Protein AF-A0A841ZWC9-F1 (afdb_monomer)

Organism: NCBI:txid1552123

Secondary structure (DSSP, 8-state):
------HHHHHHHTT-EEEETTTEEEEEEETTEEEEEEEE--TT-SS-EEEEEEEEEETTEEEEEEEEEEEE-HHHHHHHHHHHHHHHHTT-

pLDDT: mean 92.5, std 9.85, range [38.97, 98.5]

Solvent-accessible surface area (backbone atoms only — not comparable to full-atom values): 5332 Å² total; per-residue (Å²): 131,86,78,86,74,50,70,61,57,55,40,41,76,73,62,29,46,72,78,39,85,83,31,31,35,41,31,78,77,51,102,43,32,33,39,40,37,41,38,43,86,46,92,96,50,96,58,58,23,27,29,36,32,38,43,32,40,55,95,91,37,83,74,47,75,48,78,79,46,70,67,32,48,64,67,63,41,48,53,52,50,52,56,50,52,53,53,49,66,76,72,110

Structure (mmCIF, N/CA/C/O backbone):
data_AF-A0A841ZWC9-F1
#
_entry.id   AF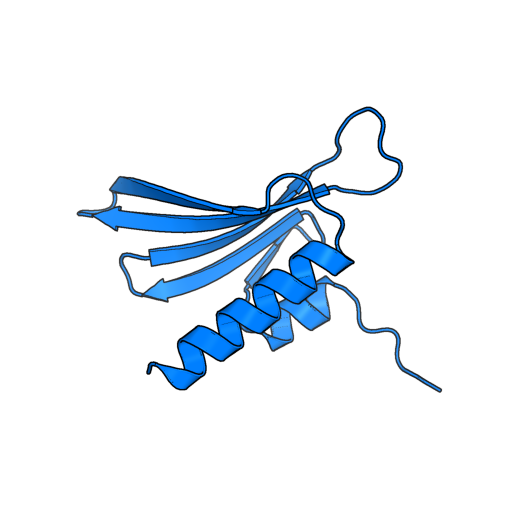-A0A841ZWC9-F1
#
loop_
_atom_site.group_PDB
_atom_site.id
_atom_site.type_symbol
_atom_site.label_atom_id
_atom_site.label_alt_id
_atom_site.label_comp_id
_atom_site.label_asym_id
_atom_site.label_entity_id
_atom_site.label_seq_id
_atom_site.pdbx_PDB_ins_code
_atom_site.Cartn_x
_atom_site.Cartn_y
_atom_site.Cartn_z
_atom_site.occupancy
_atom_site.B_iso_or_equiv
_atom_site.auth_seq_id
_atom_site.auth_comp_id
_atom_site.auth_asym_id
_atom_site.auth_atom_id
_atom_site.pdbx_PDB_model_num
ATOM 1 N N . MET A 1 1 ? -26.499 -10.216 5.717 1.00 38.97 1 MET A N 1
ATOM 2 C CA . MET A 1 1 ? -25.448 -9.974 6.728 1.00 38.97 1 MET A CA 1
ATOM 3 C C . MET A 1 1 ? -24.206 -9.547 5.964 1.00 38.97 1 MET A C 1
ATOM 5 O O . MET A 1 1 ? -23.687 -10.355 5.204 1.00 38.97 1 MET A O 1
ATOM 9 N N . GLU A 1 2 ? -23.824 -8.269 6.023 1.00 51.41 2 GLU A N 1
ATOM 10 C CA . GLU A 1 2 ? -22.630 -7.785 5.315 1.00 51.41 2 GLU A CA 1
ATOM 11 C C . GLU A 1 2 ? -21.387 -8.447 5.910 1.00 51.41 2 GLU A C 1
ATOM 13 O O . GLU A 1 2 ? -21.151 -8.399 7.118 1.00 51.41 2 GLU A O 1
ATOM 18 N N . ARG A 1 3 ? -20.610 -9.123 5.062 1.00 60.56 3 ARG A N 1
ATOM 19 C CA . ARG A 1 3 ? -19.342 -9.726 5.462 1.00 60.56 3 ARG A CA 1
ATOM 20 C C . ARG A 1 3 ? -18.347 -8.593 5.699 1.00 60.56 3 ARG A C 1
ATOM 22 O O . ARG A 1 3 ? -17.987 -7.893 4.757 1.00 60.56 3 ARG A O 1
ATOM 29 N N . TRP A 1 4 ? -17.902 -8.418 6.941 1.00 68.88 4 TRP A N 1
ATOM 30 C CA . TRP A 1 4 ? -16.781 -7.532 7.247 1.00 68.88 4 TRP A CA 1
ATOM 31 C C . TRP A 1 4 ? -15.527 -8.069 6.558 1.00 68.88 4 TRP A C 1
ATOM 33 O O . TRP A 1 4 ? -15.016 -9.124 6.926 1.00 68.88 4 TRP A O 1
ATOM 43 N N . VAL A 1 5 ? -15.065 -7.362 5.526 1.00 81.88 5 VAL A N 1
ATOM 44 C CA . VAL A 1 5 ? -13.842 -7.707 4.795 1.00 81.88 5 VAL A CA 1
ATOM 45 C C . VAL A 1 5 ? -12.673 -7.003 5.472 1.00 81.88 5 VAL A C 1
ATOM 47 O O . VAL A 1 5 ? -12.658 -5.774 5.586 1.00 81.88 5 VAL A O 1
ATOM 50 N N . SER A 1 6 ? -11.692 -7.776 5.928 1.00 92.12 6 SER A N 1
ATOM 51 C CA . SER A 1 6 ? -10.496 -7.239 6.585 1.00 92.12 6 SER A CA 1
ATOM 52 C C . SER A 1 6 ? -9.653 -6.390 5.626 1.00 92.12 6 SER A C 1
ATOM 54 O O . SER A 1 6 ? -9.726 -6.544 4.405 1.00 92.12 6 SER A O 1
ATOM 56 N N . LEU A 1 7 ? -8.805 -5.503 6.163 1.00 93.19 7 LEU A N 1
ATOM 57 C CA . LEU A 1 7 ? -7.866 -4.741 5.331 1.00 93.19 7 LEU A CA 1
ATOM 58 C C . LEU A 1 7 ? -6.974 -5.677 4.501 1.00 93.19 7 LEU A C 1
ATOM 60 O O . LEU A 1 7 ? -6.791 -5.434 3.313 1.00 93.19 7 LEU A O 1
ATOM 64 N N . ASP A 1 8 ? -6.502 -6.773 5.095 1.00 95.69 8 ASP A N 1
ATOM 65 C CA . ASP A 1 8 ? -5.686 -7.781 4.418 1.00 95.69 8 ASP A CA 1
ATOM 66 C C . ASP A 1 8 ? -6.416 -8.395 3.212 1.00 95.69 8 ASP A C 1
ATOM 68 O O . ASP A 1 8 ? -5.848 -8.484 2.125 1.00 95.69 8 ASP A O 1
ATOM 72 N N . GLU A 1 9 ? -7.686 -8.780 3.364 1.00 95.62 9 GLU A N 1
ATOM 73 C CA . GLU A 1 9 ? -8.502 -9.317 2.264 1.00 95.62 9 GLU A CA 1
ATOM 74 C C . GLU A 1 9 ? -8.750 -8.273 1.167 1.00 95.62 9 GLU A C 1
ATOM 76 O O . GLU A 1 9 ? -8.680 -8.600 -0.020 1.00 95.62 9 GLU A O 1
ATOM 81 N N . ARG A 1 10 ? -8.985 -7.008 1.539 1.00 95.06 10 ARG A N 1
ATOM 82 C CA . ARG A 1 10 ? -9.149 -5.910 0.571 1.00 95.06 10 ARG A CA 1
ATOM 83 C C . ARG A 1 10 ? -7.854 -5.615 -0.185 1.00 95.06 10 ARG A C 1
ATOM 85 O O . ARG A 1 10 ? -7.892 -5.322 -1.372 1.00 95.06 10 ARG A O 1
ATOM 92 N N . MET A 1 11 ? -6.701 -5.691 0.474 1.00 97.19 11 MET A N 1
ATOM 93 C CA . MET A 1 11 ? -5.405 -5.509 -0.186 1.00 97.19 11 MET A CA 1
ATOM 94 C C . MET A 1 11 ? -5.099 -6.686 -1.122 1.00 97.19 11 MET A C 1
ATOM 96 O O . MET A 1 11 ? -4.679 -6.466 -2.259 1.00 97.19 11 MET A O 1
ATOM 100 N N . LYS A 1 12 ? -5.404 -7.924 -0.705 1.00 96.44 12 LYS A N 1
ATOM 101 C CA . LYS A 1 12 ? -5.300 -9.116 -1.566 1.00 96.44 12 LYS A CA 1
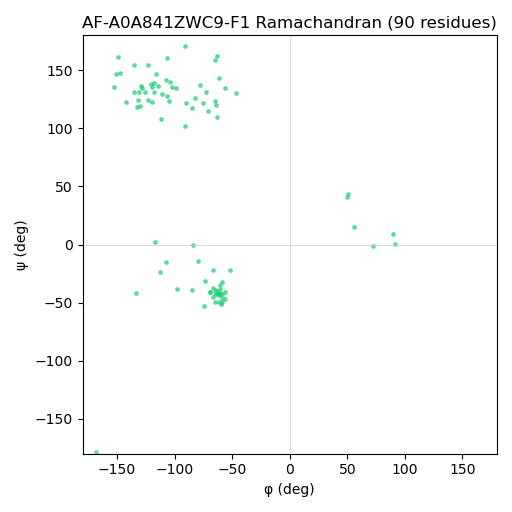ATOM 102 C C . LYS A 1 12 ? -6.166 -9.005 -2.817 1.00 96.44 12 LYS A C 1
ATOM 104 O O . LYS A 1 12 ? -5.692 -9.331 -3.900 1.00 96.44 12 LYS A O 1
ATOM 109 N N . SER A 1 13 ? -7.404 -8.516 -2.704 1.00 95.12 13 SER A N 1
ATOM 110 C CA . SER A 1 13 ? -8.287 -8.355 -3.871 1.00 95.12 13 SER A CA 1
ATOM 111 C C . SER A 1 13 ? -7.796 -7.291 -4.861 1.00 95.12 13 SER A C 1
ATOM 113 O O . SER A 1 13 ? -8.124 -7.354 -6.045 1.00 95.12 13 SER A O 1
ATOM 115 N N . LEU A 1 14 ? -6.957 -6.355 -4.407 1.00 95.38 14 LEU A N 1
ATOM 116 C CA . LEU A 1 14 ? -6.241 -5.401 -5.258 1.00 95.38 14 LEU A CA 1
ATOM 117 C C . LEU A 1 14 ? -4.936 -5.963 -5.850 1.00 95.38 14 LEU A C 1
ATOM 119 O O . LEU A 1 14 ? -4.269 -5.256 -6.604 1.00 95.38 14 LEU A O 1
ATOM 123 N N . GLY A 1 15 ? -4.580 -7.214 -5.545 1.00 96.00 15 GLY A N 1
ATOM 124 C CA . GLY A 1 15 ? -3.385 -7.891 -6.053 1.00 96.00 15 GLY A CA 1
ATOM 125 C C . GLY A 1 15 ? -2.136 -7.712 -5.189 1.00 96.00 15 GLY A C 1
ATOM 126 O O . GLY A 1 15 ? -1.050 -8.089 -5.621 1.00 96.00 15 GLY A O 1
ATOM 127 N N . PHE A 1 16 ? -2.254 -7.137 -3.989 1.00 97.69 16 PHE A N 1
ATOM 128 C CA . PHE A 1 16 ? -1.120 -7.033 -3.073 1.00 97.69 16 PHE A CA 1
ATOM 129 C C . PHE A 1 16 ? -0.859 -8.368 -2.369 1.00 97.69 16 PHE A C 1
ATOM 131 O O . PHE A 1 16 ? -1.770 -9.015 -1.846 1.00 97.69 16 PHE A O 1
ATOM 138 N N . LEU A 1 17 ? 0.416 -8.727 -2.267 1.00 97.44 17 LEU A N 1
ATOM 139 C CA . LEU A 1 17 ? 0.909 -9.723 -1.329 1.00 97.44 17 LEU A CA 1
ATOM 140 C C . LEU A 1 17 ? 0.873 -9.137 0.084 1.00 97.44 17 LEU A C 1
ATOM 142 O O . LEU A 1 17 ? 1.362 -8.032 0.321 1.00 97.44 17 LEU A O 1
ATOM 146 N N . VAL A 1 18 ? 0.319 -9.893 1.030 1.00 96.56 18 VAL A N 1
ATOM 147 C CA . VAL A 1 18 ? 0.351 -9.551 2.458 1.00 96.56 18 VAL A CA 1
ATOM 148 C C . VAL A 1 18 ? 1.593 -10.203 3.050 1.00 96.56 18 VAL A C 1
ATOM 150 O O . VAL A 1 18 ? 1.599 -11.411 3.272 1.00 96.56 18 VAL A O 1
ATOM 153 N N . GLY A 1 19 ? 2.649 -9.420 3.265 1.00 92.12 19 GLY A N 1
ATOM 154 C CA . GLY A 1 19 ? 3.892 -9.923 3.854 1.00 92.12 19 GLY A CA 1
ATOM 155 C C . GLY A 1 19 ? 3.735 -10.165 5.353 1.00 92.12 19 GLY A C 1
ATOM 156 O O . GLY A 1 19 ? 3.983 -11.257 5.850 1.00 92.12 19 GLY A O 1
ATOM 157 N N . ILE A 1 20 ? 3.261 -9.142 6.068 1.00 91.69 20 ILE A N 1
ATOM 158 C CA . ILE A 1 20 ? 2.927 -9.216 7.493 1.00 91.69 20 ILE A CA 1
ATOM 159 C C . ILE A 1 20 ? 1.543 -8.596 7.658 1.00 91.69 20 ILE A C 1
ATOM 161 O O . ILE A 1 20 ? 1.337 -7.441 7.272 1.00 91.69 20 ILE A O 1
ATOM 165 N N . ALA A 1 21 ? 0.612 -9.355 8.239 1.00 91.69 21 ALA A N 1
ATOM 166 C CA . ALA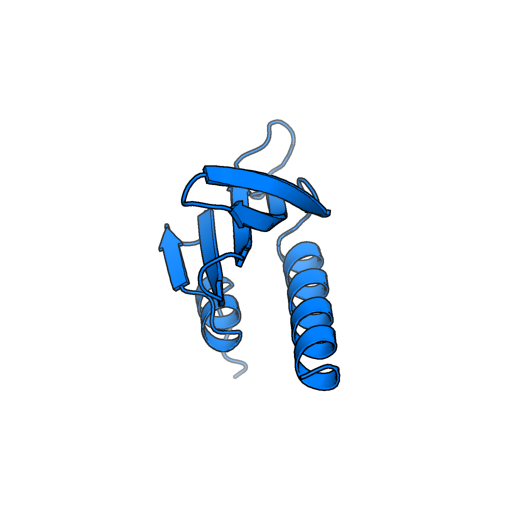 A 1 21 ? -0.770 -8.933 8.452 1.00 91.69 21 ALA A CA 1
ATOM 167 C C . ALA A 1 21 ? -0.845 -7.518 9.050 1.00 91.69 21 ALA A C 1
ATOM 169 O O . ALA A 1 21 ? -0.136 -7.190 10.014 1.00 91.69 21 ALA A O 1
ATOM 170 N N . SER A 1 22 ? -1.672 -6.654 8.453 1.00 89.00 22 SER A N 1
ATOM 171 C CA . SER A 1 22 ? -1.862 -5.262 8.890 1.00 89.00 22 SER A CA 1
ATOM 172 C C . SER A 1 22 ? -0.596 -4.392 8.976 1.00 89.00 22 SER A C 1
ATOM 174 O O . SER A 1 22 ? -0.626 -3.325 9.594 1.00 89.00 22 SER A O 1
ATOM 176 N N . THR A 1 23 ? 0.519 -4.823 8.380 1.00 94.38 23 THR A N 1
ATOM 177 C CA . THR A 1 23 ? 1.832 -4.179 8.551 1.00 94.38 23 THR A CA 1
ATOM 178 C C . THR A 1 23 ? 2.562 -3.981 7.232 1.00 94.38 23 THR A C 1
ATOM 180 O O . THR A 1 23 ? 3.139 -2.919 7.045 1.00 94.38 23 THR A O 1
ATOM 183 N N . LEU A 1 24 ? 2.548 -4.952 6.320 1.00 97.31 24 LEU A N 1
ATOM 184 C CA . LEU A 1 24 ? 3.269 -4.838 5.055 1.00 97.31 24 LEU A CA 1
ATOM 185 C C . LEU A 1 24 ? 2.469 -5.453 3.914 1.00 97.31 24 LEU A C 1
ATOM 187 O O . LEU A 1 24 ? 2.166 -6.648 3.931 1.00 97.31 24 LEU A O 1
ATOM 191 N N . TYR A 1 25 ? 2.208 -4.633 2.902 1.00 98.31 25 TYR A N 1
ATOM 192 C CA . TYR A 1 25 ? 1.591 -5.041 1.649 1.00 98.31 25 TYR A CA 1
ATOM 193 C C . TYR A 1 25 ? 2.472 -4.620 0.482 1.00 98.31 25 TYR A C 1
ATOM 195 O O . TYR A 1 25 ? 2.878 -3.459 0.405 1.00 98.31 25 TYR A O 1
ATOM 203 N N . VAL A 1 26 ? 2.733 -5.542 -0.441 1.00 97.94 26 VAL A N 1
ATOM 204 C CA . VAL A 1 26 ? 3.617 -5.311 -1.591 1.00 97.94 26 VAL A CA 1
ATOM 205 C C . VAL A 1 26 ? 2.916 -5.730 -2.874 1.00 97.94 26 VAL A C 1
ATOM 207 O O . VAL A 1 26 ? 2.287 -6.783 -2.922 1.00 97.94 26 VAL A O 1
ATOM 210 N N . LEU A 1 27 ? 3.017 -4.913 -3.916 1.00 97.44 27 LEU A N 1
ATOM 211 C CA . LEU A 1 27 ? 2.554 -5.251 -5.258 1.00 97.44 27 LEU A CA 1
ATOM 212 C C . LEU A 1 27 ? 3.646 -4.907 -6.264 1.00 97.44 27 LEU A C 1
ATOM 214 O O . LEU A 1 27 ? 4.007 -3.738 -6.425 1.00 97.44 27 LEU A O 1
ATOM 218 N N . ASP A 1 28 ? 4.144 -5.919 -6.966 1.00 95.19 28 ASP A N 1
ATOM 219 C CA . ASP A 1 28 ? 5.094 -5.729 -8.055 1.00 95.19 28 ASP A CA 1
ATOM 220 C C . ASP A 1 28 ? 4.368 -5.201 -9.292 1.00 95.19 28 ASP A C 1
ATOM 222 O O . ASP A 1 28 ? 3.440 -5.821 -9.807 1.00 95.19 28 ASP A O 1
ATOM 226 N N . LEU A 1 29 ? 4.787 -4.033 -9.780 1.00 93.12 29 LEU A N 1
ATOM 227 C CA . LEU A 1 29 ? 4.288 -3.489 -11.044 1.00 93.12 29 LEU A CA 1
ATOM 228 C C . LEU A 1 29 ? 5.074 -4.063 -12.224 1.00 93.12 29 LEU A C 1
ATOM 230 O O . LEU A 1 29 ? 4.518 -4.293 -13.292 1.00 93.12 29 LEU A O 1
ATOM 234 N N . ASN A 1 30 ? 6.387 -4.220 -12.046 1.00 91.06 30 ASN A N 1
ATOM 235 C CA . ASN A 1 30 ? 7.315 -4.876 -12.966 1.00 91.06 30 ASN A CA 1
ATOM 236 C C . ASN A 1 30 ? 8.668 -5.095 -12.262 1.00 91.06 30 ASN A C 1
ATOM 238 O O . ASN A 1 30 ? 8.857 -4.671 -11.124 1.00 91.06 30 ASN A O 1
ATOM 242 N N . ARG A 1 31 ? 9.650 -5.663 -12.978 1.00 89.12 31 ARG A N 1
ATOM 243 C CA . ARG A 1 31 ? 11.013 -5.935 -12.471 1.00 89.12 31 ARG A CA 1
ATOM 244 C C . ARG A 1 31 ? 11.735 -4.746 -11.814 1.00 89.12 31 ARG A C 1
ATOM 246 O O . ARG A 1 31 ? 12.680 -4.950 -11.064 1.00 89.12 31 ARG A O 1
ATOM 253 N N . ASN A 1 32 ? 11.332 -3.518 -12.133 1.00 93.69 32 ASN A N 1
ATOM 254 C CA . ASN A 1 32 ? 11.988 -2.287 -11.702 1.00 93.69 32 ASN A CA 1
ATOM 255 C C . ASN A 1 32 ? 11.090 -1.419 -10.813 1.00 93.69 32 ASN A C 1
ATOM 257 O O . ASN A 1 32 ? 11.491 -0.312 -10.458 1.00 93.69 32 ASN A O 1
ATOM 261 N N . ALA A 1 33 ? 9.868 -1.839 -10.482 1.00 95.00 33 ALA A N 1
ATOM 262 C CA . ALA A 1 33 ? 8.958 -1.001 -9.716 1.00 95.00 33 ALA A CA 1
ATOM 263 C C . ALA A 1 33 ? 7.957 -1.810 -8.898 1.00 95.00 33 ALA A C 1
ATOM 265 O O . ALA A 1 33 ? 7.287 -2.693 -9.425 1.00 95.00 33 ALA A O 1
ATOM 266 N N . MET A 1 34 ? 7.769 -1.397 -7.648 1.00 96.44 34 MET A N 1
ATOM 267 C CA . MET A 1 34 ? 6.767 -1.960 -6.747 1.00 96.44 34 MET A CA 1
ATOM 268 C C . MET A 1 34 ? 6.018 -0.867 -5.993 1.00 96.44 34 MET A C 1
ATOM 270 O O . MET A 1 34 ? 6.515 0.246 -5.789 1.00 96.44 34 MET A O 1
ATOM 274 N N . LEU A 1 35 ? 4.807 -1.205 -5.585 1.00 97.81 35 LEU A N 1
ATOM 275 C CA . LEU A 1 35 ? 3.995 -0.460 -4.644 1.00 97.81 35 LEU A CA 1
ATOM 276 C C . LEU A 1 35 ? 4.125 -1.098 -3.274 1.00 97.81 35 LEU A C 1
ATOM 278 O O . LEU A 1 35 ? 4.015 -2.314 -3.144 1.00 97.81 35 LEU A O 1
ATOM 282 N N . ILE A 1 36 ? 4.323 -0.266 -2.261 1.00 98.06 36 ILE A N 1
ATOM 283 C CA . ILE A 1 36 ? 4.442 -0.708 -0.881 1.00 98.06 36 ILE A CA 1
ATOM 284 C C . ILE A 1 36 ? 3.483 0.103 -0.023 1.00 98.06 36 ILE A C 1
ATOM 286 O O . ILE A 1 36 ? 3.401 1.331 -0.136 1.00 98.06 36 ILE A O 1
ATOM 290 N N . VAL A 1 37 ? 2.769 -0.607 0.843 1.00 98.31 37 VAL A N 1
ATOM 291 C CA . VAL A 1 37 ? 2.014 -0.035 1.949 1.00 98.31 37 VAL A CA 1
ATOM 292 C C . VAL A 1 37 ? 2.565 -0.600 3.247 1.00 98.31 37 VAL A C 1
ATOM 294 O O . VAL A 1 37 ? 2.550 -1.813 3.455 1.00 98.31 37 VAL A O 1
ATOM 297 N N . GLU A 1 38 ? 3.001 0.288 4.130 1.00 97.69 38 GLU A N 1
ATOM 298 C CA . GLU A 1 38 ? 3.543 -0.060 5.441 1.00 97.69 38 GLU A CA 1
ATOM 299 C C . GLU A 1 38 ? 2.679 0.527 6.546 1.00 97.69 38 GLU A C 1
ATOM 301 O O . GLU A 1 38 ? 2.337 1.707 6.513 1.00 97.69 38 GLU A O 1
ATOM 306 N N . GLY A 1 39 ? 2.321 -0.308 7.516 1.00 96.94 39 GLY A N 1
ATOM 307 C CA . GLY A 1 39 ? 1.579 0.063 8.710 1.00 96.94 39 GLY A CA 1
ATOM 308 C C . GLY A 1 39 ? 2.492 0.107 9.928 1.00 96.94 39 GLY A C 1
ATOM 309 O O . GLY A 1 39 ? 3.063 -0.912 10.310 1.00 96.94 39 GLY A O 1
ATOM 310 N N . GLU A 1 40 ? 2.552 1.243 10.610 1.00 96.31 40 GLU A N 1
ATOM 311 C CA . GLU A 1 40 ? 3.350 1.447 11.821 1.00 96.31 40 GLU A CA 1
ATOM 312 C C . GLU A 1 40 ? 2.494 1.917 13.007 1.00 96.31 40 GLU A C 1
ATOM 314 O O . GLU A 1 40 ? 1.418 2.505 12.852 1.00 96.31 40 GLU A O 1
ATOM 319 N N . ARG A 1 41 ? 2.970 1.641 14.227 1.00 95.38 41 ARG A N 1
ATOM 320 C CA . ARG A 1 41 ? 2.430 2.256 15.444 1.00 95.38 41 ARG A CA 1
ATOM 321 C C . ARG A 1 41 ? 3.114 3.600 15.648 1.00 95.38 41 ARG A C 1
ATOM 323 O O . ARG A 1 41 ? 4.318 3.646 15.869 1.00 95.38 41 ARG A O 1
ATOM 330 N N . VAL A 1 42 ? 2.335 4.676 15.621 1.00 94.75 42 VAL A N 1
ATOM 331 C CA . VAL A 1 42 ? 2.835 6.043 15.803 1.00 94.75 42 VAL A CA 1
ATOM 332 C C . VAL A 1 42 ? 2.330 6.578 17.141 1.00 94.75 42 VAL A C 1
ATOM 334 O O . VAL A 1 42 ? 1.137 6.500 17.435 1.00 94.75 42 VAL A O 1
ATOM 337 N N . LYS A 1 43 ? 3.237 7.116 17.967 1.00 94.44 43 LYS A N 1
ATOM 338 C CA . LYS A 1 43 ? 2.890 7.697 19.274 1.00 94.44 43 LYS A CA 1
ATOM 339 C C . LYS A 1 43 ? 1.832 8.794 19.100 1.00 94.44 43 LYS A C 1
ATOM 341 O O . LYS A 1 43 ? 1.963 9.643 18.227 1.00 94.44 43 LYS A O 1
ATOM 346 N N . GLY A 1 44 ? 0.812 8.779 19.958 1.00 94.31 44 GLY A N 1
ATOM 347 C CA . GLY A 1 44 ? -0.301 9.735 19.907 1.00 94.31 44 GLY A CA 1
ATOM 348 C C . GLY A 1 44 ? -1.494 9.275 19.065 1.00 94.31 44 GLY A C 1
ATOM 349 O O . GLY A 1 44 ? -2.491 9.986 19.004 1.00 94.31 44 GLY A O 1
ATOM 350 N N . PHE A 1 45 ? -1.435 8.084 18.465 1.00 91.38 45 PHE A N 1
ATOM 351 C CA . PHE A 1 45 ? -2.559 7.487 17.750 1.00 91.38 45 PHE A CA 1
ATOM 352 C C . PHE A 1 45 ? -2.964 6.143 18.358 1.00 91.38 45 PHE A C 1
ATOM 354 O O . PHE A 1 45 ? -2.113 5.328 18.711 1.00 91.38 45 PHE A O 1
ATOM 361 N N . SER A 1 46 ? -4.275 5.920 18.473 1.00 91.62 46 SER A N 1
ATOM 362 C CA . SER A 1 46 ? -4.864 4.661 18.949 1.00 91.62 46 SER A CA 1
ATOM 363 C C . SER A 1 46 ? -4.759 3.538 17.913 1.00 91.62 46 SER A C 1
ATOM 365 O O . SER A 1 46 ? -4.610 2.370 18.266 1.00 91.62 46 SER A O 1
ATOM 367 N N . GLU A 1 47 ? -4.803 3.897 16.632 1.00 93.31 47 GLU A N 1
ATOM 368 C CA . GLU A 1 47 ? -4.747 2.976 15.501 1.00 93.31 47 GLU A CA 1
ATOM 369 C C . GLU A 1 47 ? -3.395 3.025 14.781 1.00 93.31 47 GLU A C 1
ATOM 371 O O . GLU A 1 47 ? -2.646 4.003 14.866 1.00 93.31 47 GLU A O 1
ATOM 376 N N . ARG A 1 48 ? -3.098 1.963 14.019 1.00 94.19 48 ARG A N 1
ATOM 377 C CA . ARG A 1 48 ? -1.954 1.955 13.100 1.00 94.19 48 ARG A CA 1
ATOM 378 C C . ARG A 1 48 ? -2.112 3.042 12.045 1.00 94.19 48 ARG A C 1
ATOM 380 O O . ARG A 1 48 ? -3.205 3.293 1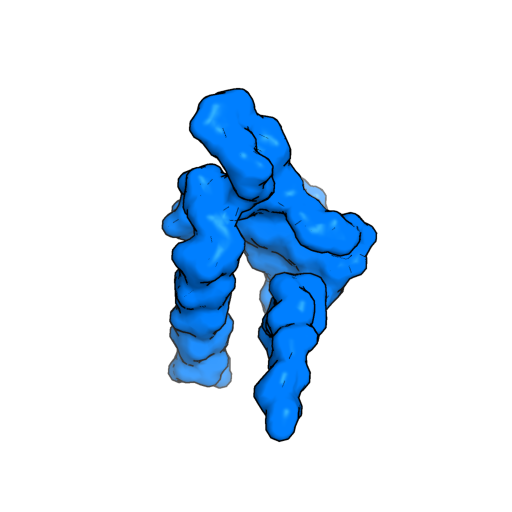1.535 1.00 94.19 48 ARG A O 1
ATOM 387 N N . ARG A 1 49 ? -0.985 3.640 11.683 1.00 97.56 49 ARG A N 1
ATOM 388 C CA . ARG A 1 49 ? -0.887 4.608 10.599 1.00 97.56 49 ARG A CA 1
ATOM 389 C C . ARG A 1 49 ? -0.178 3.972 9.423 1.00 97.56 49 ARG A C 1
ATOM 391 O O . ARG A 1 49 ? 0.746 3.188 9.612 1.00 97.56 49 ARG A O 1
ATOM 398 N N . PHE A 1 50 ? -0.642 4.294 8.226 1.00 98.19 50 PHE A N 1
ATOM 399 C CA . PHE A 1 50 ? -0.173 3.665 7.005 1.00 98.19 50 PHE A CA 1
ATOM 400 C C . PHE A 1 50 ? 0.476 4.679 6.075 1.00 98.19 50 PHE A C 1
ATOM 402 O O . PHE A 1 50 ? -0.030 5.786 5.878 1.00 98.19 50 PHE A O 1
ATOM 409 N N . SER A 1 51 ? 1.575 4.264 5.465 1.00 98.38 51 SER A N 1
ATOM 410 C CA . SER A 1 51 ? 2.273 4.999 4.419 1.00 98.38 51 SER A CA 1
ATOM 411 C C . SER A 1 51 ? 2.179 4.209 3.123 1.00 98.38 51 SER A C 1
ATOM 413 O O . SER A 1 51 ? 2.339 2.993 3.126 1.00 98.38 51 SER A O 1
ATOM 415 N N . PHE A 1 52 ? 1.897 4.895 2.019 1.00 98.50 52 PHE A N 1
ATOM 416 C CA . PHE A 1 52 ? 1.778 4.300 0.690 1.00 98.50 52 PHE A CA 1
ATOM 417 C C . PHE A 1 52 ? 2.751 4.986 -0.260 1.00 98.50 52 PHE A C 1
ATOM 419 O O . PHE A 1 52 ? 2.703 6.208 -0.443 1.00 98.50 52 PHE A O 1
ATOM 426 N N . TYR A 1 53 ? 3.614 4.200 -0.891 1.00 98.12 53 TYR A N 1
ATOM 427 C CA . TYR A 1 53 ? 4.648 4.710 -1.774 1.00 98.12 53 TYR A CA 1
ATOM 428 C C . TYR A 1 53 ? 4.982 3.736 -2.905 1.00 98.12 53 TYR A C 1
ATOM 430 O O . TYR A 1 53 ? 4.679 2.544 -2.861 1.00 98.12 53 TYR A O 1
ATOM 438 N N . LYS A 1 54 ? 5.617 4.269 -3.949 1.00 97.38 54 LYS A N 1
ATOM 439 C CA . LYS A 1 54 ? 6.202 3.499 -5.047 1.00 97.38 54 LYS A CA 1
ATOM 440 C C . LYS A 1 54 ? 7.714 3.501 -4.911 1.00 97.38 54 LYS A C 1
ATOM 442 O O . LYS A 1 54 ? 8.325 4.569 -4.835 1.00 97.38 54 LYS A O 1
ATOM 447 N N . MET A 1 55 ? 8.307 2.317 -4.942 1.00 96.94 55 MET A N 1
ATOM 448 C CA . MET A 1 55 ? 9.750 2.137 -5.003 1.00 96.94 55 MET A CA 1
ATOM 449 C C . MET A 1 55 ? 10.161 1.776 -6.431 1.00 96.94 55 MET A C 1
ATOM 451 O O . MET A 1 55 ? 9.497 0.974 -7.088 1.00 96.94 55 MET A O 1
ATOM 455 N N . ILE A 1 56 ? 11.228 2.405 -6.926 1.00 96.06 56 ILE A N 1
ATOM 456 C CA . ILE A 1 56 ? 11.793 2.158 -8.256 1.00 96.06 56 ILE A CA 1
ATOM 457 C C . ILE A 1 56 ? 13.234 1.685 -8.100 1.00 96.06 56 ILE A C 1
ATOM 459 O O . ILE A 1 56 ? 14.022 2.268 -7.345 1.00 96.06 56 ILE A O 1
ATOM 463 N N . TYR A 1 57 ? 13.566 0.656 -8.866 1.00 92.88 57 TYR A N 1
ATOM 464 C CA . TYR A 1 57 ? 14.866 0.020 -8.914 1.00 92.88 57 TYR A CA 1
ATOM 465 C C . TYR A 1 57 ? 15.509 0.190 -10.290 1.00 92.88 57 TYR A C 1
ATOM 467 O O . TYR A 1 57 ? 14.833 0.182 -11.318 1.00 92.88 57 TYR A O 1
ATOM 475 N N . ALA A 1 58 ? 16.833 0.297 -10.303 1.00 91.06 58 ALA A N 1
ATOM 476 C CA . ALA A 1 58 ? 17.656 0.141 -11.494 1.00 91.06 58 ALA A CA 1
ATOM 477 C C . ALA A 1 58 ? 18.858 -0.734 -11.133 1.00 91.06 58 ALA A C 1
ATOM 479 O O . ALA A 1 58 ? 19.508 -0.507 -10.112 1.00 91.06 58 ALA A O 1
ATOM 480 N N . ASN A 1 59 ? 19.133 -1.756 -11.948 1.00 88.69 59 ASN A N 1
ATOM 481 C CA . ASN A 1 59 ? 20.220 -2.718 -11.721 1.00 88.69 59 ASN A CA 1
ATOM 482 C C . ASN A 1 59 ? 20.202 -3.322 -10.302 1.00 88.69 59 ASN A C 1
ATOM 484 O O . ASN A 1 59 ? 21.225 -3.381 -9.623 1.00 88.69 59 ASN A O 1
ATOM 488 N N . GLY A 1 60 ? 19.010 -3.693 -9.820 1.00 83.88 60 GLY A N 1
ATOM 489 C CA . GLY A 1 60 ? 18.809 -4.275 -8.487 1.00 83.88 60 GLY A CA 1
ATOM 490 C C . GLY A 1 60 ? 18.953 -3.297 -7.313 1.00 83.88 60 GLY A C 1
ATOM 491 O O . GLY A 1 60 ? 18.745 -3.691 -6.170 1.00 83.88 60 GLY A O 1
ATOM 492 N N . LYS A 1 61 ? 19.271 -2.019 -7.557 1.00 87.62 61 LYS A N 1
ATOM 493 C CA . LYS A 1 61 ? 19.408 -0.997 -6.510 1.00 87.62 61 LYS A CA 1
ATOM 494 C C . LYS A 1 61 ? 18.204 -0.070 -6.493 1.00 87.62 61 LYS A C 1
ATOM 496 O O . LYS A 1 61 ? 17.719 0.338 -7.546 1.00 87.62 61 LYS A O 1
ATOM 501 N N . ARG A 1 62 ? 17.745 0.303 -5.295 1.00 89.38 62 ARG A N 1
ATOM 502 C CA . ARG A 1 62 ? 16.723 1.343 -5.123 1.00 89.38 62 ARG A CA 1
ATOM 503 C C . ARG A 1 62 ? 17.288 2.674 -5.614 1.00 89.38 62 ARG A C 1
ATOM 505 O O . ARG A 1 62 ? 18.265 3.161 -5.054 1.00 89.38 62 ARG A O 1
ATOM 512 N N . VAL A 1 63 ? 16.643 3.269 -6.611 1.00 94.44 63 VAL A N 1
ATOM 513 C CA . VAL A 1 63 ? 17.056 4.560 -7.187 1.00 94.44 63 VAL A CA 1
ATOM 514 C C . VAL A 1 63 ? 16.067 5.679 -6.910 1.00 94.44 63 VAL A C 1
ATOM 516 O O . VAL A 1 63 ? 16.451 6.844 -6.908 1.00 94.44 63 VAL A O 1
ATOM 519 N N . HIS A 1 64 ? 14.797 5.353 -6.657 1.00 94.56 64 HIS A N 1
ATOM 520 C CA . HIS A 1 64 ? 13.792 6.371 -6.384 1.00 94.56 64 HIS A CA 1
ATOM 521 C C . HIS A 1 64 ? 12.678 5.860 -5.472 1.00 94.56 64 HIS A C 1
ATOM 523 O O . HIS A 1 64 ? 12.277 4.695 -5.538 1.00 94.56 64 HIS A O 1
ATOM 529 N N . LEU A 1 65 ? 12.16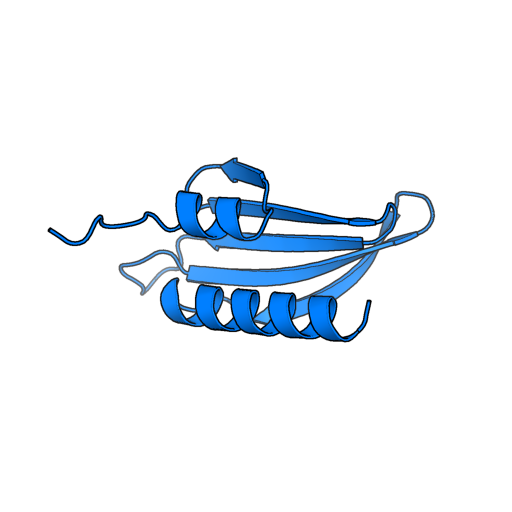3 6.766 -4.643 1.00 95.50 65 LEU A N 1
ATOM 530 C CA . LEU A 1 65 ? 11.033 6.550 -3.752 1.00 95.50 65 LEU A CA 1
ATOM 531 C C . LEU A 1 65 ? 10.038 7.692 -3.949 1.00 95.50 65 LEU A C 1
ATOM 533 O O . LEU A 1 65 ? 10.372 8.851 -3.711 1.00 95.50 65 LEU A O 1
ATOM 537 N N . LYS A 1 66 ? 8.813 7.367 -4.361 1.00 96.62 66 LYS A N 1
ATOM 538 C CA . LYS A 1 66 ? 7.723 8.338 -4.479 1.00 96.62 66 LYS A CA 1
ATOM 539 C C . LYS A 1 66 ? 6.663 8.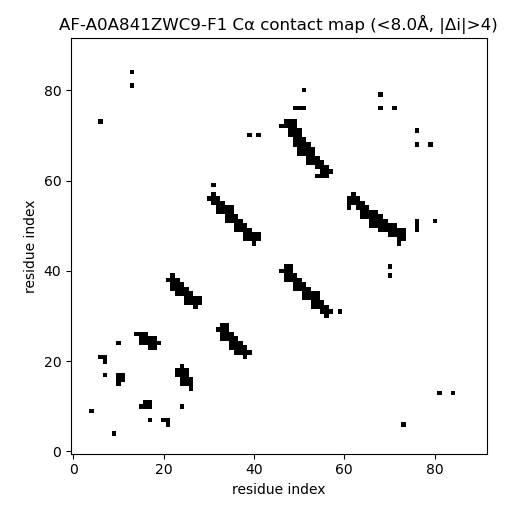051 -3.428 1.00 96.62 66 LYS A C 1
ATOM 541 O O . LYS A 1 66 ? 5.9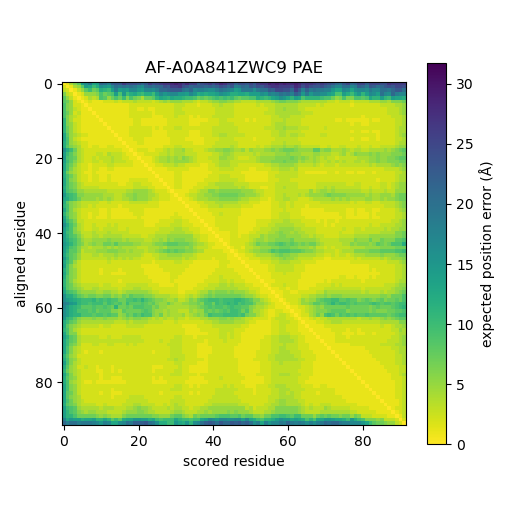20 7.081 -3.558 1.00 96.62 66 LYS A O 1
ATOM 546 N N . VAL A 1 67 ? 6.581 8.910 -2.418 1.00 97.75 67 VAL A N 1
ATOM 547 C CA . VAL A 1 67 ? 5.575 8.819 -1.353 1.00 97.75 67 VAL A CA 1
ATOM 548 C C . VAL A 1 67 ? 4.264 9.444 -1.828 1.00 97.75 67 VAL A C 1
ATOM 550 O O . VAL A 1 67 ? 4.242 10.577 -2.303 1.00 97.75 67 VAL A O 1
ATOM 553 N N . TYR A 1 68 ? 3.163 8.699 -1.734 1.00 97.62 68 TYR A N 1
ATOM 554 C CA . TYR A 1 68 ? 1.825 9.185 -2.092 1.00 97.62 68 TYR A CA 1
ATOM 555 C C . TYR A 1 68 ? 1.033 9.645 -0.870 1.00 97.62 68 TYR A C 1
ATOM 557 O O . TYR A 1 68 ? 0.274 10.615 -0.953 1.00 97.62 68 TYR A O 1
ATOM 565 N N . ARG A 1 69 ? 1.184 8.925 0.243 1.00 97.69 69 ARG A N 1
ATOM 566 C CA . ARG A 1 69 ? 0.624 9.239 1.561 1.00 97.69 69 ARG A CA 1
ATOM 567 C C . ARG A 1 69 ? 1.581 8.752 2.635 1.00 97.69 69 ARG A C 1
ATOM 569 O O . ARG A 1 69 ? 2.219 7.718 2.460 1.00 97.69 69 ARG A O 1
ATOM 576 N N . GLU A 1 70 ? 1.617 9.472 3.742 1.00 97.62 70 GLU A N 1
ATOM 577 C CA . GLU A 1 70 ? 2.438 9.146 4.899 1.00 97.62 70 GLU A CA 1
ATOM 578 C C . GLU A 1 70 ? 1.574 9.210 6.156 1.00 97.62 70 GLU A C 1
ATOM 580 O O . GLU A 1 70 ? 0.831 10.172 6.347 1.00 97.62 70 GLU A O 1
ATOM 585 N N . ARG A 1 71 ? 1.661 8.168 6.989 1.00 96.88 71 ARG A N 1
ATOM 586 C CA . ARG A 1 71 ? 1.025 8.080 8.3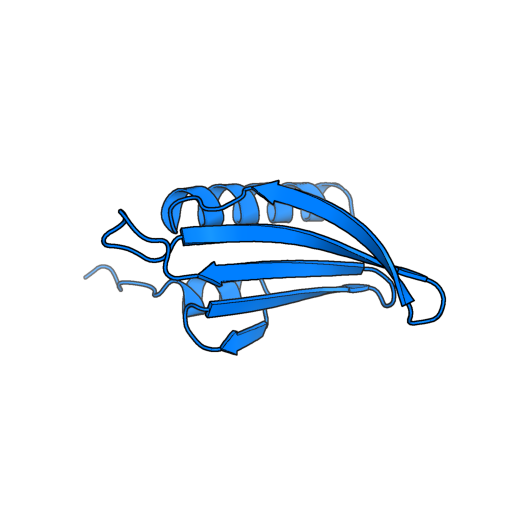13 1.00 96.88 71 ARG A CA 1
ATOM 587 C C . ARG A 1 71 ? -0.469 8.429 8.352 1.00 96.88 71 ARG A C 1
ATOM 589 O O . ARG A 1 71 ? -0.950 9.051 9.300 1.00 96.88 71 ARG A O 1
ATOM 596 N N . VAL A 1 72 ? -1.232 7.986 7.359 1.00 97.31 72 VAL A N 1
ATOM 597 C CA . VAL A 1 72 ? -2.687 8.201 7.308 1.00 97.31 72 VAL A CA 1
ATOM 598 C C . VAL A 1 72 ? -3.459 7.052 7.962 1.00 97.31 72 VAL A C 1
ATOM 600 O O . VAL A 1 72 ? -2.885 6.029 8.337 1.00 97.31 72 VAL A O 1
ATOM 603 N N . SER A 1 73 ? -4.769 7.219 8.152 1.00 96.75 73 SER A N 1
ATOM 604 C CA . SER A 1 73 ? -5.652 6.134 8.599 1.00 96.75 73 SER A CA 1
ATOM 605 C C . SER A 1 73 ? -5.717 4.988 7.575 1.00 96.75 73 SER A C 1
ATOM 607 O O . SER A 1 73 ? -5.380 5.159 6.400 1.00 96.75 73 SER A O 1
ATOM 609 N N . ALA A 1 74 ? -6.179 3.811 8.005 1.00 95.44 74 ALA A N 1
ATOM 610 C CA . ALA A 1 74 ? -6.380 2.675 7.104 1.00 95.44 74 ALA A CA 1
ATOM 611 C C . ALA A 1 74 ? -7.396 2.981 5.987 1.00 95.44 74 ALA A C 1
ATOM 613 O O . ALA A 1 74 ? -7.193 2.572 4.843 1.00 95.44 74 ALA A O 1
ATOM 614 N N . SER A 1 75 ? -8.470 3.713 6.303 1.00 95.00 75 SER A N 1
ATOM 615 C CA . SER A 1 75 ? -9.495 4.113 5.335 1.00 95.00 75 SER A CA 1
ATOM 616 C C . SER A 1 75 ? -8.931 5.063 4.281 1.00 95.00 75 SER A C 1
ATOM 618 O O . SER A 1 75 ? -9.072 4.789 3.088 1.00 95.00 75 SER A O 1
ATOM 620 N N . ASP A 1 76 ? -8.229 6.120 4.697 1.00 96.38 76 ASP A N 1
ATOM 621 C CA . ASP A 1 76 ? -7.626 7.094 3.776 1.00 96.38 76 ASP A CA 1
ATOM 622 C C . ASP A 1 76 ? -6.557 6.451 2.891 1.00 96.38 76 ASP A C 1
ATOM 624 O O . ASP A 1 76 ? -6.465 6.739 1.692 1.00 96.38 76 ASP A O 1
ATOM 628 N N . MET A 1 77 ? -5.750 5.557 3.475 1.00 97.31 77 MET A N 1
ATOM 629 C CA . MET A 1 77 ? -4.770 4.777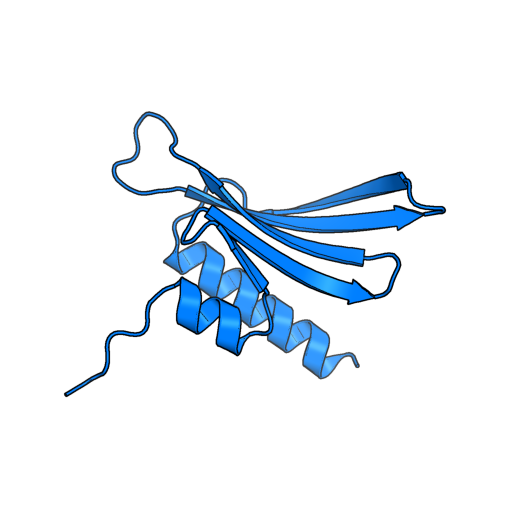 2.729 1.00 97.31 77 MET A CA 1
ATOM 630 C C . MET A 1 77 ? -5.464 3.931 1.665 1.00 97.31 77 MET A C 1
ATOM 632 O O . MET A 1 77 ? -5.096 4.018 0.493 1.00 97.31 77 MET A O 1
ATOM 636 N N . PHE A 1 78 ? -6.491 3.165 2.044 1.00 96.75 78 PHE A N 1
ATOM 637 C CA . PHE A 1 78 ? -7.174 2.274 1.114 1.00 96.75 78 PHE A CA 1
ATOM 638 C C . PHE A 1 78 ? -7.822 3.041 -0.040 1.00 96.75 78 PHE A C 1
ATOM 640 O O . PHE A 1 78 ? -7.676 2.641 -1.193 1.00 96.75 78 PHE A O 1
ATOM 647 N N . VAL A 1 79 ? -8.484 4.169 0.242 1.00 97.00 79 VAL A N 1
ATOM 648 C CA . VAL A 1 79 ? -9.049 5.040 -0.803 1.00 97.00 79 VAL A CA 1
ATOM 649 C C . VAL A 1 79 ? -7.958 5.464 -1.782 1.00 97.00 79 VAL A C 1
ATOM 651 O O . VAL A 1 79 ? -8.131 5.339 -2.995 1.00 97.00 79 VAL A O 1
ATOM 654 N N . LYS A 1 80 ? -6.798 5.903 -1.276 1.00 97.62 80 LYS A N 1
ATOM 655 C CA . LYS A 1 80 ? -5.699 6.334 -2.144 1.00 97.62 80 LYS A CA 1
ATOM 656 C C . LYS A 1 80 ? -5.131 5.193 -2.985 1.00 97.62 80 LYS A C 1
ATOM 658 O O . LYS A 1 80 ? -4.853 5.415 -4.166 1.00 97.62 80 LYS A O 1
ATOM 663 N N . VAL A 1 81 ? -4.941 4.016 -2.394 1.00 97.62 81 VAL A N 1
ATOM 664 C CA . VAL A 1 81 ? -4.469 2.823 -3.109 1.00 97.62 81 VAL A CA 1
ATOM 665 C C . VAL A 1 81 ? -5.473 2.440 -4.189 1.00 97.62 81 VAL A C 1
ATOM 667 O O . VAL A 1 81 ? -5.078 2.315 -5.344 1.00 97.62 81 VAL A O 1
ATOM 670 N N . ASN A 1 82 ? -6.764 2.342 -3.866 1.00 96.62 82 ASN A N 1
ATOM 671 C CA . ASN A 1 82 ? -7.796 1.964 -4.830 1.00 96.62 82 ASN A CA 1
ATOM 672 C C . ASN A 1 82 ? -7.841 2.927 -6.026 1.00 96.62 82 ASN A C 1
ATOM 674 O O . ASN A 1 82 ? -7.736 2.488 -7.170 1.00 96.62 82 ASN A O 1
ATOM 678 N N . SER A 1 83 ? -7.873 4.243 -5.782 1.00 96.44 83 SER A N 1
ATOM 679 C CA . SER A 1 83 ? -7.829 5.239 -6.864 1.00 96.44 83 SER A CA 1
ATOM 680 C C . SER A 1 83 ? -6.551 5.150 -7.703 1.00 96.44 83 SER A C 1
ATOM 682 O O . SER A 1 83 ? -6.571 5.400 -8.908 1.00 96.44 83 SER A O 1
ATOM 684 N N . PHE A 1 84 ? -5.416 4.808 -7.088 1.00 95.94 84 PHE A N 1
ATOM 685 C CA . PHE A 1 84 ? -4.164 4.612 -7.816 1.00 95.94 84 PHE A CA 1
ATOM 686 C C . PHE A 1 84 ? -4.205 3.359 -8.700 1.00 95.94 84 PHE A C 1
ATOM 688 O O . PHE A 1 84 ? -3.765 3.408 -9.849 1.00 95.94 84 PHE A O 1
ATOM 695 N N . MET A 1 85 ? -4.777 2.261 -8.202 1.00 95.62 85 MET A N 1
ATOM 696 C CA . MET A 1 85 ? -4.965 1.034 -8.979 1.00 95.62 85 MET A CA 1
ATOM 697 C C . MET A 1 85 ? -5.903 1.260 -10.168 1.00 95.62 85 MET A C 1
ATOM 699 O O . MET A 1 85 ? -5.600 0.823 -11.276 1.00 95.62 85 MET A O 1
ATOM 703 N N . GLU A 1 86 ? -6.999 1.996 -9.979 1.00 94.88 86 GLU A N 1
ATOM 704 C CA . GLU A 1 86 ? -7.896 2.397 -11.071 1.00 94.88 86 GLU A CA 1
ATOM 705 C C . GLU A 1 86 ? -7.183 3.254 -12.121 1.00 94.88 86 GLU A C 1
ATOM 707 O O . GLU A 1 86 ? -7.361 3.044 -13.320 1.00 94.88 86 GLU A O 1
ATOM 712 N N . TYR A 1 87 ? -6.341 4.196 -11.687 1.00 93.06 87 TYR A N 1
ATOM 713 C CA . TYR A 1 87 ? -5.545 5.023 -12.592 1.00 93.06 87 TYR A CA 1
ATOM 714 C C . TYR A 1 87 ? -4.579 4.193 -13.446 1.00 93.06 87 TYR A C 1
ATOM 716 O O . TYR A 1 87 ? -4.467 4.449 -14.644 1.00 93.06 87 TYR A O 1
ATOM 724 N N . ILE A 1 88 ? -3.898 3.199 -12.861 1.00 90.88 88 ILE A N 1
ATOM 725 C CA . ILE A 1 88 ? -3.001 2.319 -13.626 1.00 90.88 88 ILE A CA 1
ATOM 726 C C . ILE A 1 88 ? -3.798 1.467 -14.612 1.00 90.88 88 ILE A C 1
ATOM 728 O O . ILE A 1 88 ? -3.412 1.394 -15.774 1.00 90.88 88 ILE A O 1
ATOM 732 N N . LYS A 1 89 ? -4.920 0.873 -14.185 1.00 89.38 89 LYS A N 1
ATOM 733 C CA . LYS A 1 89 ? -5.770 0.042 -15.056 1.00 89.38 89 LYS A CA 1
ATOM 734 C C . LYS A 1 89 ? -6.294 0.793 -16.281 1.00 89.38 89 LYS A C 1
ATOM 736 O O . LYS A 1 89 ? -6.486 0.178 -17.313 1.00 89.38 89 LYS A O 1
ATOM 741 N N . LYS A 1 90 ? -6.533 2.104 -16.172 1.00 88.12 90 LYS A N 1
ATOM 742 C CA . LYS A 1 90 ? -6.980 2.947 -17.297 1.00 88.12 90 LYS A CA 1
ATOM 743 C C . LYS A 1 90 ? -5.855 3.367 -18.249 1.00 88.12 90 LYS A C 1
ATOM 745 O O . LYS A 1 90 ? -6.146 3.926 -19.301 1.00 88.12 90 LYS A O 1
ATOM 750 N N . LYS A 1 91 ? -4.592 3.208 -17.846 1.00 77.12 91 LYS A N 1
ATOM 751 C CA . LYS A 1 91 ? -3.413 3.635 -18.615 1.00 77.12 91 LYS A CA 1
ATOM 752 C C . LYS A 1 91 ? -2.619 2.487 -19.239 1.00 77.12 91 LYS A C 1
ATOM 754 O O . LYS A 1 91 ? -1.748 2.776 -20.056 1.00 77.12 91 LYS A O 1
ATOM 759 N N . GLY A 1 92 ? -2.852 1.255 -18.796 1.00 58.59 92 GLY A N 1
ATOM 760 C CA . GLY A 1 92 ? -2.381 0.040 -19.464 1.00 58.59 92 GLY A CA 1
ATOM 761 C C . GLY A 1 92 ? -3.380 -0.402 -20.516 1.00 58.59 92 GLY A C 1
ATOM 762 O O . GLY A 1 92 ? -2.914 -0.998 -21.505 1.00 58.59 92 GLY A O 1
#

Mean predicted aligned error: 4.07 Å

Foldseek 3Di:
DDDPQDLCNLLVVLVWDCPDPQAWTWHDPDPFKIKIKGWDDDPPDPGTFIWIWMFGHDPNDTDDIGTPDGRHDSVVVSVSSVVVSVVVVVVD

Sequence (92 aa):
MERWVSLDERMKSLGFLVGIASTLYVLDLNRNAMLIVEGERVKGFSERRFSFYKMIYANGKRVHLKVYRERVSASDMFVKVNSFMEYIKKKG

Nearest PDB structures (foldseek):
  4c09-assembly1_A  TM=6.886E-01  e=1.251E-01  Bacillus cereus
  5iri-assembly2_B  TM=4.116E-01  e=5.021E-01  Mus musculus
  7ywx-assembly1_N  TM=3.458E-01  e=9.760E-01  Homo sapiens
  3ra0-assembly1_A  TM=4.033E-01  e=1.490E+00  Solanum tuberosum
  5xdn-assembly1_B  TM=6.139E-01  e=9.127E+00  Homo sapiens

Radius of gyration: 13.75 Å; Cα contacts (8 Å, |Δi|>4): 144; chains: 1; bounding box: 46×20×39 Å